Protein AF-A0A7G2CQU5-F1 (afdb_monomer)

Foldseek 3Di:
DDPVVVVVVVVVVVVVPADWDQDPVRDIGGPVVVVVVVVVVVVVVVVVVVVVVVVVVVVVPDPVVVVVVVVVVVVVVVCVVCVVVVVVVVVVVVVVVCVVPDDPPVVVVVVVVVVVVVVPPDPPDPPVVVVVVVVVVVCVVVPPPDD

Structure (mmCIF, N/CA/C/O backbone):
data_AF-A0A7G2CQU5-F1
#
_entry.id   AF-A0A7G2CQU5-F1
#
loop_
_atom_site.group_PDB
_atom_site.id
_atom_site.type_symbol
_atom_site.label_atom_id
_atom_site.label_alt_id
_atom_site.label_comp_id
_atom_site.label_asym_id
_atom_site.label_entity_id
_atom_site.label_seq_id
_atom_site.pdbx_PDB_ins_code
_atom_site.Cartn_x
_atom_site.Cartn_y
_atom_site.Cartn_z
_atom_site.occupancy
_atom_site.B_iso_or_equiv
_atom_site.auth_seq_id
_atom_site.auth_comp_id
_atom_site.auth_asym_id
_atom_site.auth_atom_id
_atom_site.pdbx_PDB_model_num
ATOM 1 N N . MET A 1 1 ? 33.059 -6.525 -54.350 1.00 59.59 1 MET A N 1
ATOM 2 C CA . MET A 1 1 ? 32.361 -6.090 -53.113 1.00 59.59 1 MET A CA 1
ATOM 3 C C . MET A 1 1 ? 32.018 -4.614 -53.263 1.00 59.59 1 MET A C 1
ATOM 5 O O . MET A 1 1 ? 32.943 -3.839 -53.441 1.00 59.59 1 MET A O 1
ATOM 9 N N . SER A 1 2 ? 30.738 -4.219 -53.288 1.00 87.25 2 SER A N 1
ATOM 10 C CA . SER A 1 2 ? 30.356 -2.814 -53.526 1.0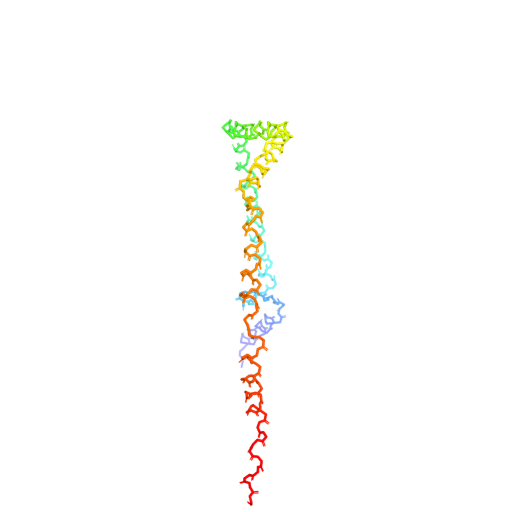0 87.25 2 SER A CA 1
ATOM 11 C C . SER A 1 2 ? 30.591 -1.934 -52.290 1.00 87.25 2 SER A C 1
ATOM 13 O O . SER A 1 2 ? 30.398 -2.387 -51.158 1.00 87.25 2 SER A O 1
ATOM 15 N N . ALA A 1 3 ? 30.984 -0.674 -52.503 1.00 87.19 3 ALA A N 1
ATOM 16 C CA . ALA A 1 3 ? 31.286 0.291 -51.440 1.00 87.19 3 ALA A CA 1
ATOM 17 C C . ALA A 1 3 ? 30.107 0.496 -50.469 1.00 87.19 3 ALA A C 1
ATOM 19 O O . ALA A 1 3 ? 30.296 0.500 -49.255 1.00 87.19 3 ALA A O 1
ATOM 20 N N . LEU A 1 4 ? 28.877 0.529 -50.992 1.00 88.56 4 LEU A N 1
ATOM 21 C CA . LEU A 1 4 ? 27.639 0.586 -50.203 1.00 88.56 4 LEU A CA 1
ATOM 22 C C . LEU A 1 4 ? 27.506 -0.579 -49.215 1.00 88.56 4 LEU A C 1
ATOM 24 O O . LEU A 1 4 ? 27.107 -0.392 -48.068 1.00 88.56 4 LEU A O 1
ATOM 28 N N . ARG A 1 5 ? 27.874 -1.793 -49.634 1.00 91.06 5 ARG A N 1
ATOM 29 C CA . ARG A 1 5 ? 27.770 -2.994 -48.795 1.00 91.06 5 ARG A CA 1
ATOM 30 C C . ARG A 1 5 ? 28.832 -3.007 -47.695 1.00 91.06 5 ARG A C 1
ATOM 32 O O . ARG A 1 5 ? 28.600 -3.554 -46.621 1.00 91.06 5 ARG A O 1
ATOM 39 N N . LEU A 1 6 ? 29.988 -2.402 -47.962 1.00 91.75 6 LEU A N 1
ATOM 40 C CA . LEU A 1 6 ? 31.063 -2.194 -46.991 1.00 91.75 6 LEU A CA 1
ATOM 41 C C . LEU A 1 6 ? 30.676 -1.135 -45.952 1.00 91.75 6 LEU A C 1
ATOM 43 O O . LEU A 1 6 ? 30.786 -1.405 -44.757 1.00 91.75 6 LEU A O 1
ATOM 47 N N . ALA A 1 7 ? 30.132 -0.000 -46.397 1.00 90.12 7 ALA A N 1
ATOM 48 C CA . ALA A 1 7 ? 29.611 1.047 -45.522 1.00 90.12 7 ALA A CA 1
ATOM 49 C C . ALA A 1 7 ? 28.489 0.515 -44.617 1.00 90.12 7 ALA A C 1
ATOM 51 O O . ALA A 1 7 ? 28.544 0.685 -43.403 1.00 90.12 7 ALA A O 1
ATOM 52 N N . ALA A 1 8 ? 27.534 -0.237 -45.173 1.00 89.38 8 ALA A N 1
ATOM 53 C CA . ALA A 1 8 ? 26.462 -0.857 -44.394 1.00 89.38 8 ALA A CA 1
ATOM 54 C C . ALA A 1 8 ? 26.998 -1.814 -43.311 1.00 89.38 8 ALA A C 1
ATOM 56 O O . ALA A 1 8 ? 26.557 -1.761 -42.164 1.00 89.38 8 ALA A O 1
ATOM 57 N N . LYS A 1 9 ? 27.999 -2.648 -43.637 1.00 89.56 9 LYS A N 1
ATOM 58 C CA . LYS A 1 9 ? 28.647 -3.534 -42.653 1.00 89.56 9 LYS A CA 1
ATOM 59 C C . LYS A 1 9 ? 29.382 -2.757 -41.561 1.00 89.56 9 LYS A C 1
ATOM 61 O O . LYS A 1 9 ? 29.352 -3.171 -40.405 1.00 89.56 9 LYS A O 1
ATOM 66 N N . GLN A 1 10 ? 30.043 -1.655 -41.909 1.00 88.81 10 GLN A N 1
ATOM 67 C CA . GLN A 1 10 ? 30.731 -0.807 -40.936 1.00 88.81 10 GLN A CA 1
ATOM 68 C C . GLN A 1 10 ? 29.741 -0.111 -39.997 1.00 88.81 10 GLN A C 1
ATOM 70 O O . GLN A 1 10 ? 29.938 -0.164 -38.785 1.00 88.81 10 GLN A O 1
ATOM 75 N N . ILE A 1 11 ? 28.641 0.431 -40.528 1.00 84.62 11 ILE A N 1
ATOM 76 C CA . ILE A 1 11 ? 27.556 1.030 -39.737 1.00 84.62 11 ILE A CA 1
ATOM 77 C C . ILE A 1 11 ? 26.948 -0.010 -38.791 1.00 84.62 11 ILE A C 1
ATOM 79 O O . ILE A 1 11 ? 26.795 0.249 -37.600 1.00 84.62 11 ILE A O 1
ATOM 83 N N . GLN A 1 12 ? 26.666 -1.221 -39.280 1.00 84.88 12 GLN A N 1
ATOM 84 C CA . GLN A 1 12 ? 26.114 -2.294 -38.452 1.00 84.88 12 GLN A CA 1
ATOM 85 C C . GLN A 1 12 ? 27.083 -2.716 -37.338 1.00 84.88 12 GLN A C 1
ATOM 87 O O . GLN A 1 12 ? 26.666 -2.889 -36.194 1.00 84.88 12 GLN A O 1
ATOM 92 N N . ARG A 1 13 ? 28.383 -2.824 -37.644 1.00 82.50 13 ARG A N 1
ATOM 93 C CA . ARG A 1 13 ? 29.423 -3.136 -36.653 1.00 82.50 13 ARG A CA 1
ATOM 94 C C . ARG A 1 13 ? 29.529 -2.043 -35.588 1.00 82.50 13 ARG A C 1
ATOM 96 O O . ARG A 1 13 ? 29.626 -2.354 -34.405 1.00 82.50 13 ARG A O 1
ATOM 103 N N . GLN A 1 14 ? 29.457 -0.774 -35.982 1.00 80.38 14 GLN A N 1
ATOM 104 C CA . GLN A 1 14 ? 29.438 0.350 -35.045 1.00 80.38 14 GLN A CA 1
ATOM 105 C C . GLN A 1 14 ? 28.174 0.335 -34.173 1.00 80.38 14 GLN A C 1
ATOM 107 O O . GLN A 1 14 ? 28.278 0.467 -32.958 1.00 80.38 14 GLN A O 1
ATOM 112 N N . ALA A 1 15 ? 27.002 0.056 -34.750 1.00 74.81 15 ALA A N 1
ATOM 113 C CA . ALA A 1 15 ? 25.742 -0.058 -34.013 1.00 74.81 15 ALA A CA 1
ATOM 114 C C . ALA A 1 15 ? 25.720 -1.231 -33.010 1.00 74.81 15 ALA A C 1
ATOM 116 O O . ALA A 1 15 ? 25.032 -1.171 -31.988 1.00 74.81 15 ALA A O 1
ATOM 117 N N . THR A 1 16 ? 26.463 -2.313 -33.268 1.00 76.44 16 THR A N 1
ATOM 118 C CA . THR A 1 16 ? 26.631 -3.418 -32.302 1.00 76.44 16 THR A CA 1
ATOM 119 C C . THR A 1 16 ? 27.598 -3.101 -31.167 1.00 76.44 16 THR A C 1
ATOM 121 O O . THR A 1 16 ? 27.466 -3.68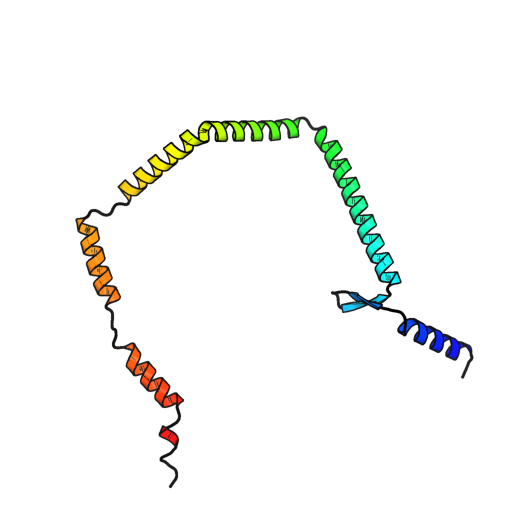3 -30.097 1.00 76.44 16 THR A O 1
ATOM 124 N N . LEU A 1 17 ? 28.544 -2.183 -31.384 1.00 81.31 17 LEU A N 1
ATOM 125 C CA . LEU A 1 17 ? 29.516 -1.756 -30.372 1.00 81.31 17 LEU A CA 1
ATOM 126 C C . LEU A 1 17 ? 28.972 -0.663 -29.446 1.00 81.31 17 LEU A C 1
ATOM 128 O O . LEU A 1 17 ? 29.605 -0.342 -28.443 1.00 81.31 17 LEU A O 1
ATOM 132 N N . GLN A 1 18 ? 27.815 -0.083 -29.771 1.00 80.75 18 GLN A N 1
ATOM 133 C CA . GLN A 1 18 ? 27.175 0.887 -28.896 1.00 80.75 18 GLN A CA 1
ATOM 134 C C . GLN A 1 18 ? 26.764 0.234 -27.569 1.00 80.75 18 GLN A C 1
ATOM 136 O O . GLN A 1 18 ? 26.271 -0.897 -27.569 1.00 80.75 18 GLN A O 1
ATOM 141 N N . PRO A 1 19 ? 26.921 0.941 -26.440 1.00 82.31 19 PRO A N 1
ATOM 142 C CA . PRO A 1 19 ? 26.491 0.451 -25.138 1.00 82.31 19 PRO A CA 1
ATOM 143 C C . PRO A 1 19 ? 24.969 0.243 -25.107 1.00 82.31 19 PRO A C 1
ATOM 145 O O . PRO A 1 19 ? 24.186 1.106 -25.522 1.00 82.31 19 PRO A O 1
ATOM 148 N N . ARG A 1 20 ? 24.557 -0.926 -24.610 1.00 85.56 20 ARG A N 1
ATOM 149 C CA . ARG A 1 20 ? 23.160 -1.374 -24.552 1.00 85.56 20 ARG A CA 1
ATOM 150 C C . ARG A 1 20 ? 22.755 -1.696 -23.120 1.00 85.56 20 ARG A C 1
ATOM 152 O O . ARG A 1 20 ? 23.574 -2.159 -22.332 1.00 85.56 20 ARG A O 1
ATOM 159 N N . LEU A 1 21 ? 21.482 -1.485 -22.813 1.00 83.69 21 LEU A N 1
ATOM 160 C CA . LEU A 1 21 ? 20.847 -1.884 -21.560 1.00 83.69 21 LEU A CA 1
ATOM 161 C C . LEU A 1 21 ? 19.959 -3.098 -21.808 1.00 83.69 21 LEU A C 1
ATOM 163 O O . LEU A 1 21 ? 19.245 -3.156 -22.811 1.00 83.69 21 LEU A O 1
ATOM 167 N N . SER A 1 22 ? 19.989 -4.057 -20.887 1.00 87.69 22 SER A N 1
ATOM 168 C CA . SER A 1 22 ? 19.004 -5.134 -20.846 1.00 87.69 22 SER A CA 1
ATOM 169 C C . SER A 1 22 ? 17.837 -4.702 -19.964 1.00 87.69 22 SER A C 1
ATOM 171 O O . SER A 1 22 ? 18.017 -4.309 -18.813 1.00 87.69 22 SER A O 1
ATOM 173 N N . LEU A 1 23 ? 16.633 -4.729 -20.524 1.00 83.06 23 LEU A N 1
ATOM 174 C CA . LEU A 1 23 ? 15.410 -4.527 -19.766 1.00 83.06 23 LEU A CA 1
ATOM 175 C C . LEU A 1 23 ? 14.977 -5.854 -19.118 1.00 83.06 23 LEU A C 1
ATOM 177 O O . LEU A 1 23 ? 15.198 -6.914 -19.710 1.00 83.06 23 LEU A O 1
ATOM 181 N N . PRO A 1 24 ? 14.279 -5.819 -17.968 1.00 82.75 24 PRO A N 1
ATOM 182 C CA . PRO A 1 24 ? 13.780 -7.019 -17.286 1.00 82.75 24 PRO A CA 1
ATOM 183 C C . PRO A 1 24 ? 12.889 -7.919 -18.158 1.00 82.75 24 PRO A C 1
ATOM 185 O O . PRO A 1 24 ? 12.848 -9.127 -17.959 1.00 82.75 24 PRO A O 1
ATOM 188 N N . ALA A 1 25 ? 12.223 -7.350 -19.169 1.00 85.94 25 ALA A N 1
ATOM 189 C CA . ALA A 1 25 ? 11.406 -8.077 -20.143 1.00 85.94 25 ALA A CA 1
ATOM 190 C C . ALA A 1 25 ? 12.223 -8.835 -21.218 1.00 85.94 25 ALA A C 1
ATOM 192 O O . ALA A 1 25 ? 11.670 -9.269 -22.225 1.00 85.94 25 ALA A O 1
ATOM 193 N N . GLY A 1 26 ? 13.547 -8.947 -21.060 1.00 83.38 26 GLY A N 1
ATOM 194 C CA . GLY A 1 26 ? 14.435 -9.658 -21.988 1.00 83.38 26 GLY A CA 1
ATOM 195 C C . GLY A 1 26 ? 14.796 -8.882 -23.261 1.00 83.38 26 GLY A C 1
ATOM 196 O O . GLY A 1 26 ? 15.534 -9.388 -24.106 1.00 83.38 26 GLY A O 1
ATOM 197 N N . ARG A 1 27 ? 14.318 -7.641 -23.413 1.00 86.69 27 ARG A N 1
ATOM 198 C CA . ARG A 1 27 ? 14.664 -6.763 -24.541 1.00 86.69 27 ARG A CA 1
ATOM 199 C C . ARG A 1 27 ? 15.990 -6.053 -24.275 1.00 86.69 27 ARG A C 1
ATOM 201 O O . ARG A 1 27 ? 16.190 -5.505 -23.195 1.00 86.69 27 ARG A O 1
ATOM 208 N N . THR A 1 28 ? 16.872 -6.002 -25.272 1.00 86.38 28 THR A N 1
ATOM 209 C CA . THR A 1 28 ? 18.069 -5.147 -25.233 1.00 86.38 28 THR A CA 1
ATOM 210 C C . THR A 1 28 ? 17.821 -3.879 -26.040 1.00 86.38 28 THR A C 1
ATOM 212 O O . THR A 1 28 ? 17.357 -3.946 -27.176 1.00 86.38 28 THR A O 1
ATOM 215 N N . ILE A 1 29 ? 18.095 -2.725 -25.439 1.00 88.12 29 ILE A N 1
AT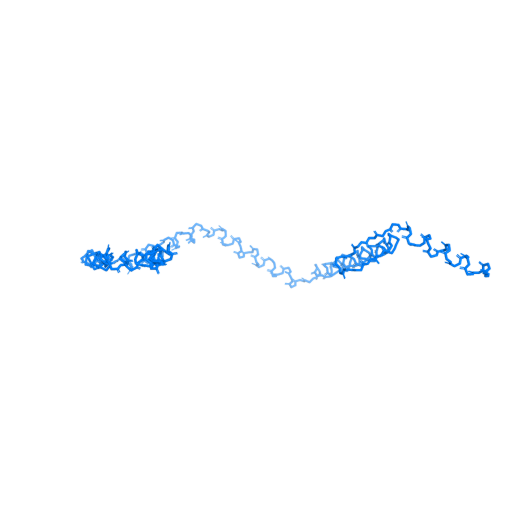OM 216 C CA . ILE A 1 29 ? 17.896 -1.401 -26.043 1.00 88.12 29 ILE A CA 1
ATOM 217 C C . ILE A 1 29 ? 19.194 -0.599 -25.993 1.00 88.12 29 ILE A C 1
ATOM 219 O O . ILE A 1 29 ? 20.080 -0.895 -25.188 1.00 88.12 29 ILE A O 1
ATOM 223 N N . SER A 1 30 ? 19.337 0.418 -26.842 1.00 88.31 30 SER A N 1
ATOM 224 C CA . SER A 1 30 ? 20.479 1.336 -26.739 1.00 88.31 30 SER A CA 1
ATOM 225 C C . SER A 1 30 ? 20.345 2.247 -25.511 1.00 88.31 30 SER A C 1
ATOM 227 O O . SER A 1 30 ? 19.241 2.469 -25.007 1.00 88.31 30 SER A O 1
ATOM 229 N N . LEU A 1 31 ? 21.458 2.810 -25.022 1.00 86.44 31 LEU A N 1
ATOM 230 C CA . LEU A 1 31 ? 21.403 3.802 -23.935 1.00 86.44 31 LEU A CA 1
ATOM 231 C C . LEU A 1 31 ? 20.547 5.026 -24.289 1.00 86.44 31 LEU A C 1
ATOM 233 O O . LEU A 1 31 ? 19.860 5.565 -23.426 1.00 86.44 31 LEU A O 1
ATOM 237 N N . GLU A 1 32 ? 20.578 5.472 -25.544 1.00 86.69 32 GLU A N 1
ATOM 238 C CA . GLU A 1 32 ? 19.788 6.620 -25.998 1.00 86.69 32 GLU A CA 1
ATOM 239 C C . GLU A 1 32 ? 18.291 6.316 -26.003 1.00 86.69 32 GLU A C 1
ATOM 241 O O . GLU A 1 32 ? 17.494 7.134 -25.546 1.00 86.69 32 GLU A O 1
ATOM 246 N N . GLU A 1 33 ? 17.908 5.125 -26.469 1.00 86.00 33 GLU A N 1
ATOM 247 C CA . GLU A 1 33 ? 16.530 4.641 -26.391 1.00 86.00 33 GLU A CA 1
ATOM 248 C C . GLU A 1 33 ? 16.088 4.529 -24.927 1.00 86.00 33 GLU A C 1
ATOM 250 O O . GLU A 1 33 ? 15.012 5.008 -24.577 1.00 86.00 33 GLU A O 1
ATOM 255 N N . GLY A 1 34 ? 16.956 4.014 -24.051 1.00 87.69 34 GLY A N 1
ATOM 256 C CA . GLY A 1 34 ? 16.706 3.955 -22.610 1.00 87.69 34 GLY A CA 1
ATOM 257 C C . GLY A 1 34 ? 16.461 5.331 -21.992 1.00 87.69 34 GLY A C 1
ATOM 258 O O . GLY A 1 34 ? 15.503 5.503 -21.245 1.00 87.69 34 GLY A O 1
ATOM 259 N N . ARG A 1 35 ? 17.262 6.340 -22.355 1.00 88.06 35 ARG A N 1
ATOM 260 C CA . ARG A 1 35 ? 17.059 7.728 -21.903 1.00 88.06 35 ARG A CA 1
ATOM 261 C C . ARG A 1 35 ? 15.735 8.311 -22.391 1.00 88.06 35 ARG A C 1
ATOM 263 O O . ARG A 1 35 ? 15.079 9.018 -21.636 1.00 88.06 35 ARG A O 1
ATOM 270 N N . ARG A 1 36 ? 15.333 8.021 -23.632 1.00 89.50 36 ARG A N 1
ATOM 271 C CA . ARG A 1 36 ? 14.040 8.473 -24.173 1.00 89.50 36 ARG A CA 1
ATOM 272 C C . ARG A 1 36 ? 12.867 7.826 -23.442 1.00 89.50 36 ARG A C 1
ATOM 274 O O . ARG A 1 36 ? 11.926 8.529 -23.102 1.00 89.50 36 ARG A O 1
ATOM 281 N N . LEU A 1 37 ? 12.942 6.524 -23.171 1.00 87.44 37 LEU A N 1
ATOM 282 C CA . LEU A 1 37 ? 11.911 5.811 -22.414 1.00 87.44 37 LEU A CA 1
ATOM 283 C C . LEU A 1 37 ? 11.815 6.323 -20.974 1.00 87.44 37 LEU A C 1
ATOM 285 O O . LEU A 1 37 ? 10.717 6.596 -20.509 1.00 87.44 37 LEU A O 1
ATOM 289 N N . ALA A 1 38 ? 12.950 6.525 -20.302 1.00 87.12 38 ALA A N 1
ATOM 290 C CA . ALA A 1 38 ? 12.975 7.105 -18.961 1.00 87.12 38 ALA A CA 1
ATOM 291 C C . ALA A 1 38 ? 12.368 8.515 -18.941 1.00 87.12 38 ALA A C 1
ATOM 293 O O . ALA A 1 38 ? 11.589 8.837 -18.053 1.00 87.12 38 ALA A O 1
ATOM 294 N N . LYS A 1 39 ? 12.670 9.338 -19.953 1.00 90.88 39 LYS A N 1
ATOM 295 C CA . LYS A 1 39 ? 12.069 10.667 -20.082 1.00 90.88 39 LYS A CA 1
ATOM 296 C C . LYS A 1 39 ? 10.549 10.598 -20.250 1.00 90.88 39 LYS A C 1
ATOM 298 O O . LYS A 1 39 ? 9.852 11.348 -19.589 1.00 90.88 39 LYS A O 1
ATOM 303 N N . LEU A 1 40 ? 10.040 9.689 -21.084 1.00 88.56 40 LEU A N 1
ATOM 304 C CA . LEU A 1 40 ? 8.595 9.516 -21.264 1.00 88.56 40 LEU A CA 1
ATOM 305 C C . LEU A 1 40 ? 7.888 9.123 -19.963 1.00 88.56 40 LEU A C 1
ATOM 307 O O . LEU A 1 40 ? 6.827 9.665 -19.678 1.00 88.56 40 LEU A O 1
ATOM 311 N N . VAL A 1 41 ? 8.486 8.224 -19.175 1.00 87.31 41 VAL A N 1
ATOM 312 C CA . VAL A 1 41 ? 7.943 7.830 -17.865 1.00 87.31 41 VAL A CA 1
ATOM 313 C C . VAL A 1 41 ? 7.934 9.017 -16.906 1.00 87.31 41 VAL A C 1
ATOM 315 O O . VAL A 1 41 ? 6.907 9.288 -16.298 1.00 87.31 41 VAL A O 1
ATOM 318 N N . ASN A 1 42 ? 9.033 9.769 -16.820 1.00 85.31 42 ASN A N 1
ATOM 319 C CA . ASN A 1 42 ? 9.103 10.944 -15.950 1.00 85.31 42 ASN A CA 1
ATOM 320 C C . ASN A 1 42 ? 8.091 12.026 -16.363 1.00 85.31 42 ASN A C 1
ATOM 322 O O . ASN A 1 42 ? 7.394 12.563 -15.510 1.00 85.31 42 ASN A O 1
ATOM 326 N N . ASP A 1 43 ? 7.964 12.311 -17.662 1.00 83.19 43 ASP A N 1
ATOM 327 C CA . ASP A 1 43 ? 6.997 13.286 -18.183 1.00 83.19 43 ASP A CA 1
ATOM 328 C C . ASP A 1 43 ? 5.542 12.842 -17.887 1.00 83.19 43 ASP A C 1
ATOM 330 O O . ASP A 1 43 ? 4.658 13.672 -17.671 1.00 83.19 43 ASP A O 1
ATOM 334 N N . GLU A 1 44 ? 5.267 11.533 -17.874 1.00 78.31 44 GLU A N 1
ATOM 335 C CA . GLU A 1 44 ? 3.963 10.969 -17.503 1.00 78.31 44 GLU A CA 1
ATOM 336 C C . GLU A 1 44 ? 3.719 11.030 -15.988 1.00 78.31 44 GLU A C 1
ATOM 338 O O . GLU A 1 44 ? 2.632 11.421 -15.561 1.00 78.31 44 GLU A O 1
ATOM 343 N N . GLU A 1 45 ? 4.729 10.746 -15.166 1.00 78.00 45 GLU A N 1
ATOM 344 C CA . GLU A 1 45 ? 4.667 10.917 -13.711 1.00 78.00 45 GLU A CA 1
ATOM 345 C C . GLU A 1 45 ? 4.433 12.383 -13.319 1.00 78.00 45 GLU A C 1
ATOM 347 O O . GLU A 1 45 ? 3.586 12.659 -12.469 1.00 78.00 45 GLU A O 1
ATOM 352 N N . GLU A 1 46 ? 5.101 13.334 -13.975 1.00 78.00 46 GLU A N 1
ATOM 353 C CA . GLU A 1 46 ? 4.880 14.771 -13.770 1.00 78.00 46 GLU A CA 1
ATOM 354 C C . GLU A 1 46 ? 3.453 15.190 -14.166 1.00 78.00 46 GLU A C 1
ATOM 356 O O . GLU A 1 46 ? 2.804 15.969 -13.460 1.00 78.00 46 GLU A O 1
ATOM 361 N N . ARG A 1 47 ? 2.904 14.635 -15.255 1.00 75.31 47 ARG A N 1
ATOM 362 C CA . ARG A 1 47 ? 1.498 14.857 -15.651 1.00 75.31 47 ARG A CA 1
ATOM 363 C C . ARG A 1 47 ? 0.507 14.269 -14.652 1.00 75.31 47 ARG A C 1
ATOM 365 O O . ARG A 1 47 ? -0.507 14.895 -14.358 1.00 75.31 47 ARG A O 1
ATOM 372 N N . ILE A 1 48 ? 0.790 13.087 -14.112 1.00 73.69 48 ILE A N 1
ATOM 373 C CA . ILE A 1 48 ? -0.050 12.457 -13.089 1.00 73.69 48 ILE A CA 1
ATOM 374 C C . ILE A 1 48 ? 0.005 13.261 -11.788 1.00 73.69 48 ILE A C 1
ATOM 376 O O . ILE A 1 48 ? -1.036 13.489 -11.178 1.00 73.69 48 ILE A O 1
ATOM 380 N N . GLN A 1 49 ? 1.180 13.737 -11.375 1.00 69.81 49 GLN A N 1
ATOM 381 C CA . GLN A 1 49 ? 1.322 14.568 -10.178 1.00 69.81 49 GLN A CA 1
ATOM 382 C C . GLN A 1 49 ? 0.590 15.905 -10.328 1.00 69.81 49 GLN A C 1
ATOM 384 O O . GLN A 1 49 ? -0.157 16.285 -9.432 1.00 69.81 49 GLN A O 1
ATOM 389 N N . THR A 1 50 ? 0.728 16.578 -11.472 1.00 65.94 50 THR A N 1
ATOM 390 C CA . THR A 1 50 ? 0.038 17.853 -11.740 1.00 65.94 50 THR A CA 1
ATOM 391 C C . THR A 1 50 ? -1.480 17.690 -11.884 1.00 65.94 50 THR A C 1
ATOM 393 O O . THR A 1 50 ? -2.240 18.507 -11.361 1.00 65.94 50 THR A O 1
ATOM 396 N N . GLY A 1 51 ? -1.947 16.604 -12.508 1.00 60.97 51 GLY A N 1
ATOM 397 C CA . GLY A 1 51 ? -3.369 16.252 -12.556 1.00 60.97 51 GLY A CA 1
ATOM 398 C C . GLY A 1 51 ? -3.938 15.877 -11.183 1.00 60.97 51 GLY A C 1
ATOM 399 O O . GLY A 1 51 ? -5.042 16.290 -10.833 1.00 60.97 51 GLY A O 1
ATOM 400 N N . ALA A 1 52 ? -3.173 15.159 -10.357 1.00 59.34 52 ALA A N 1
ATOM 401 C CA . ALA A 1 52 ? -3.571 14.823 -8.993 1.00 59.34 52 ALA A CA 1
ATOM 402 C C . ALA A 1 52 ? -3.643 16.064 -8.091 1.00 59.34 52 ALA A C 1
ATOM 404 O O . ALA A 1 52 ? -4.561 16.167 -7.281 1.00 59.34 52 ALA A O 1
ATOM 405 N N . THR A 1 53 ? -2.733 17.031 -8.248 1.00 60.38 53 THR A N 1
ATOM 406 C CA . THR A 1 53 ? -2.801 18.303 -7.510 1.00 60.38 53 THR A CA 1
ATOM 407 C C . THR A 1 53 ? -4.004 19.149 -7.925 1.00 60.38 53 THR A C 1
ATOM 409 O O . THR A 1 53 ? -4.646 19.730 -7.060 1.00 60.38 53 THR A O 1
ATOM 412 N N . GLN A 1 54 ? -4.381 19.149 -9.210 1.00 60.06 54 GLN A N 1
ATOM 413 C CA . GLN A 1 54 ? -5.582 19.854 -9.684 1.00 60.06 54 GLN A CA 1
ATOM 414 C C . GLN A 1 54 ? -6.876 19.229 -9.142 1.00 60.06 54 GLN A C 1
ATOM 416 O O . GLN A 1 54 ? -7.766 19.948 -8.697 1.00 60.06 54 GLN A O 1
ATOM 421 N N . LEU A 1 55 ? -6.960 17.894 -9.095 1.00 59.16 55 LEU A N 1
ATOM 422 C CA . LEU A 1 55 ? -8.101 17.188 -8.498 1.00 59.16 55 LEU A CA 1
ATOM 423 C C . LEU A 1 55 ? -8.190 17.386 -6.976 1.00 59.16 55 LEU A C 1
ATOM 425 O O . LEU A 1 55 ? -9.288 17.392 -6.421 1.00 59.16 55 LEU A O 1
ATOM 429 N N . LEU A 1 56 ? -7.054 17.550 -6.291 1.00 59.19 56 LEU A N 1
ATOM 430 C CA . LEU A 1 56 ? -7.023 17.890 -4.866 1.00 59.19 56 LEU A CA 1
ATOM 431 C C . LEU A 1 56 ? -7.481 19.334 -4.615 1.00 59.19 56 LEU A C 1
ATOM 433 O O . LEU A 1 56 ? -8.236 19.559 -3.672 1.00 59.19 56 LEU A O 1
ATOM 437 N N . ASP A 1 57 ? -7.096 20.285 -5.468 1.00 58.94 57 ASP A N 1
ATOM 438 C CA . ASP A 1 57 ? -7.565 21.674 -5.379 1.00 58.94 57 ASP A CA 1
ATOM 439 C C . ASP A 1 57 ? -9.074 21.800 -5.661 1.00 58.94 57 ASP A C 1
ATOM 441 O O . ASP A 1 57 ? -9.766 22.543 -4.964 1.00 58.94 57 ASP A O 1
ATOM 445 N N . GLU A 1 58 ? -9.631 21.018 -6.595 1.00 57.88 58 GLU A N 1
ATOM 446 C CA . GLU A 1 58 ? -11.089 20.933 -6.796 1.00 57.88 58 GLU A CA 1
ATOM 447 C C . GLU A 1 58 ? -11.810 20.248 -5.619 1.00 57.88 58 GLU A C 1
ATOM 449 O O . GLU A 1 58 ? -12.915 20.647 -5.239 1.00 57.88 58 GLU A O 1
ATOM 454 N N . ALA A 1 59 ? -11.187 19.246 -4.989 1.00 53.69 59 ALA A N 1
ATOM 455 C CA . ALA A 1 59 ? -11.746 18.544 -3.832 1.00 53.69 59 ALA A CA 1
ATOM 456 C C . ALA A 1 59 ? -11.777 19.408 -2.555 1.00 53.69 59 ALA A C 1
ATOM 458 O O . ALA A 1 59 ? -12.705 19.283 -1.750 1.00 53.69 59 ALA A O 1
ATOM 459 N N . LEU A 1 60 ? -10.831 20.340 -2.396 1.00 54.38 60 LEU A N 1
ATOM 460 C CA . LEU A 1 60 ? -10.802 21.309 -1.291 1.00 54.38 60 LEU A CA 1
ATOM 461 C C . LEU A 1 60 ? -11.957 22.332 -1.340 1.00 54.38 60 LEU A C 1
ATOM 463 O O . LEU A 1 60 ? -12.231 22.984 -0.331 1.00 54.38 60 LEU A O 1
ATOM 467 N N . GLY A 1 61 ? -12.668 22.448 -2.469 1.00 53.22 61 GLY A N 1
ATOM 468 C CA . GLY A 1 61 ? -13.846 23.310 -2.632 1.00 53.22 61 GLY A CA 1
ATOM 469 C C . GLY A 1 61 ? -15.193 22.668 -2.267 1.00 53.22 61 GLY A C 1
ATOM 470 O O . GLY A 1 61 ? -16.215 23.356 -2.261 1.00 53.22 61 GLY A O 1
ATOM 471 N N . SER A 1 62 ? -15.238 21.366 -1.958 1.00 54.53 62 SER A N 1
ATOM 472 C CA . SER A 1 62 ? -16.488 20.655 -1.654 1.00 54.53 62 SER A CA 1
ATOM 473 C C . SER A 1 62 ? -16.776 20.634 -0.149 1.00 54.53 62 SER A C 1
ATOM 475 O O . SER A 1 62 ? -16.156 19.891 0.616 1.00 54.53 62 SER A O 1
ATOM 477 N N . SER A 1 63 ? -17.769 21.418 0.286 1.00 55.72 63 SER A N 1
ATOM 478 C CA . SER A 1 63 ? -18.242 21.489 1.683 1.00 55.72 63 SER A CA 1
ATOM 479 C C . SER A 1 63 ? -18.570 20.117 2.295 1.00 55.72 63 SER A C 1
ATOM 481 O O . SER A 1 63 ? -18.394 19.908 3.494 1.00 55.72 63 SER A O 1
ATOM 483 N N . VAL A 1 64 ? -18.970 19.155 1.461 1.00 57.91 64 VAL A N 1
ATOM 484 C CA . VAL A 1 64 ? -19.360 17.795 1.858 1.00 57.91 64 VAL A CA 1
ATOM 485 C C . VAL A 1 64 ? -18.167 16.972 2.370 1.00 57.91 64 VAL A C 1
ATOM 487 O O . VAL A 1 64 ? -18.319 16.148 3.276 1.00 57.91 64 VAL A O 1
ATOM 490 N N . GLN A 1 65 ? -16.956 17.192 1.845 1.00 58.59 65 GLN A N 1
ATOM 491 C CA . GLN A 1 65 ? -15.767 16.468 2.314 1.00 58.59 65 GLN A CA 1
ATOM 492 C C . GLN A 1 65 ? -15.286 16.989 3.673 1.00 58.59 65 GLN A C 1
ATOM 494 O O . GLN A 1 65 ? -14.959 16.185 4.554 1.00 58.59 65 GLN A O 1
ATOM 499 N N . LEU A 1 66 ? -15.362 18.308 3.883 1.00 60.03 66 LEU A N 1
ATOM 500 C CA . LEU A 1 66 ? -15.052 18.950 5.163 1.00 60.03 66 LEU A CA 1
ATOM 501 C C . LEU A 1 66 ? -15.969 18.449 6.286 1.00 60.03 66 LEU A C 1
ATOM 503 O O . LEU A 1 66 ? -15.485 18.141 7.374 1.00 60.03 66 LEU A O 1
ATOM 507 N N . GLU A 1 67 ? -17.268 18.275 6.027 1.00 68.19 67 GLU A N 1
ATOM 508 C CA . GLU A 1 67 ? -18.200 17.699 7.007 1.00 68.19 67 GLU A CA 1
ATOM 509 C C . GLU A 1 67 ? -17.816 16.269 7.403 1.00 68.19 67 GLU A C 1
ATOM 511 O O . GLU A 1 67 ? -17.854 15.914 8.587 1.00 68.19 67 GLU A O 1
ATOM 516 N N . SER A 1 68 ? -17.393 15.450 6.434 1.00 73.56 68 SER A N 1
ATOM 517 C CA . SER A 1 68 ? -16.987 14.066 6.690 1.00 73.56 68 SER A CA 1
ATOM 518 C C . SER A 1 68 ? -15.721 13.987 7.551 1.00 73.56 68 SER A C 1
ATOM 520 O O . SER A 1 68 ? -15.646 13.179 8.482 1.00 73.56 68 SER A O 1
ATOM 522 N N . ASP A 1 69 ? -14.747 14.861 7.304 1.00 75.12 69 ASP A N 1
ATOM 523 C CA . ASP A 1 69 ? -13.472 14.857 8.019 1.00 75.12 69 ASP A CA 1
ATOM 524 C C . ASP A 1 69 ? -13.579 15.496 9.403 1.00 75.12 69 ASP A C 1
ATOM 526 O O . ASP A 1 69 ? -13.022 14.969 10.374 1.00 75.12 69 ASP A O 1
ATOM 530 N N . VAL A 1 70 ? -14.377 16.557 9.542 1.00 79.00 70 VAL A N 1
ATOM 531 C CA . VAL A 1 70 ? -14.729 17.129 10.848 1.00 79.00 70 VAL A CA 1
ATOM 532 C C . VAL A 1 70 ? -15.500 16.103 11.683 1.00 79.00 70 VAL A C 1
ATOM 534 O O . VAL A 1 70 ? -15.168 15.896 12.852 1.00 79.00 70 VAL A O 1
ATOM 537 N N . SER A 1 71 ? -16.448 15.373 11.087 1.00 77.06 71 SER A N 1
ATOM 538 C CA . SER A 1 71 ? -17.202 14.314 11.776 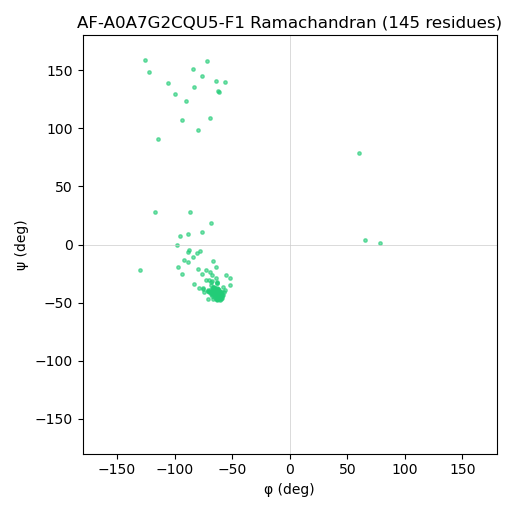1.00 77.06 71 SER A CA 1
ATOM 539 C C . SER A 1 71 ? -16.299 13.181 12.268 1.00 77.06 71 SER A C 1
ATOM 541 O O . SER A 1 71 ? -16.366 12.799 13.441 1.00 77.06 71 SER A O 1
ATOM 543 N N . LYS A 1 72 ? -15.385 12.684 11.419 1.00 85.50 72 LYS A N 1
ATOM 544 C CA . LYS A 1 72 ? -14.378 11.683 11.820 1.00 85.50 72 LYS A CA 1
ATOM 545 C C . LYS A 1 72 ? -13.527 12.198 12.980 1.00 85.50 72 LYS A C 1
ATOM 547 O O . LYS A 1 72 ? -13.298 11.474 13.950 1.00 85.50 72 LYS A O 1
ATOM 552 N N . ARG A 1 73 ? -13.092 13.461 12.925 1.00 82.50 73 ARG A N 1
ATOM 553 C CA . ARG A 1 73 ? -12.258 14.070 13.968 1.00 82.50 73 ARG A CA 1
ATOM 554 C C . ARG A 1 73 ? -12.999 14.221 15.298 1.00 8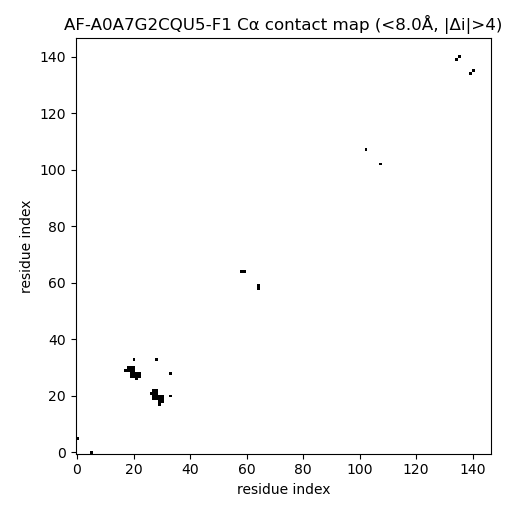2.50 73 ARG A C 1
ATOM 556 O O . ARG A 1 73 ? -12.416 13.935 16.342 1.00 82.50 73 ARG A O 1
ATOM 563 N N . ILE A 1 74 ? -14.283 14.583 15.274 1.00 82.56 74 ILE A N 1
ATOM 564 C CA . ILE A 1 74 ? -15.142 14.647 16.469 1.00 82.56 74 ILE A CA 1
ATOM 565 C C . ILE A 1 74 ? -15.289 13.261 17.105 1.00 82.56 74 ILE A C 1
ATOM 567 O O . ILE A 1 74 ? -15.138 13.124 18.322 1.00 82.56 74 ILE A O 1
ATOM 571 N N . ILE A 1 75 ? -15.546 12.222 16.303 1.00 83.75 75 ILE A N 1
ATOM 572 C CA . ILE A 1 75 ? -15.665 10.844 16.800 1.00 83.75 75 ILE A CA 1
ATOM 573 C C . ILE A 1 75 ? -14.352 10.395 17.450 1.00 83.75 75 ILE A C 1
ATOM 575 O O . ILE A 1 75 ? -14.370 9.883 18.571 1.00 83.75 75 ILE A O 1
ATOM 579 N N . LEU A 1 76 ? -13.210 10.643 16.802 1.00 85.50 76 LEU A N 1
ATOM 580 C CA . LEU A 1 76 ? -11.892 10.303 17.344 1.00 85.50 76 LEU A CA 1
ATOM 581 C C . LEU A 1 76 ? -11.589 11.043 18.653 1.00 85.50 76 LEU A 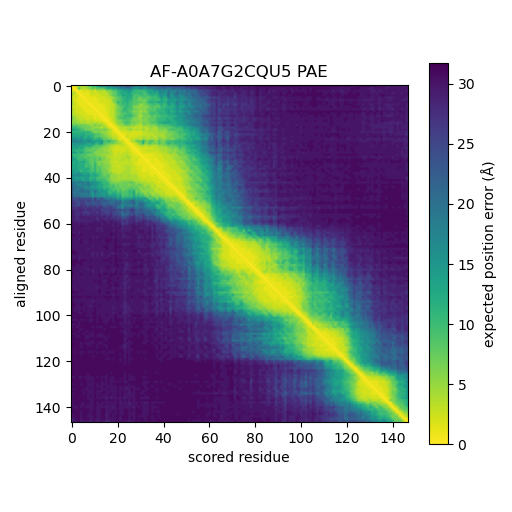C 1
ATOM 583 O O . LEU A 1 76 ? -11.080 10.440 19.597 1.00 85.50 76 LEU A O 1
ATOM 587 N N . LEU A 1 77 ? -11.934 12.330 18.754 1.00 84.94 77 LEU A N 1
ATOM 588 C CA . LEU A 1 77 ? -11.764 13.095 19.992 1.00 84.94 77 LEU A CA 1
ATOM 589 C C . LEU A 1 77 ? -12.631 12.544 21.126 1.00 84.94 77 LEU A C 1
ATOM 591 O O . LEU A 1 77 ? -12.133 12.376 22.239 1.00 84.94 77 LEU A O 1
ATOM 595 N N . ARG A 1 78 ? -13.889 12.183 20.845 1.00 81.31 78 ARG A N 1
ATOM 596 C CA . ARG A 1 78 ? -14.767 11.528 21.828 1.00 81.31 78 ARG A CA 1
ATOM 597 C C . ARG A 1 78 ? -14.212 10.176 22.265 1.00 81.31 78 ARG A C 1
ATOM 599 O O . ARG A 1 78 ? -14.211 9.872 23.453 1.00 81.31 78 ARG A O 1
ATOM 606 N N . GLN A 1 79 ? -13.699 9.374 21.334 1.00 81.00 79 GLN A N 1
ATOM 607 C CA . GLN A 1 79 ? -13.047 8.103 21.659 1.00 81.00 79 GLN A CA 1
ATOM 608 C C . GLN A 1 79 ? -11.798 8.305 22.524 1.00 81.00 79 GLN A C 1
ATOM 610 O O . GLN A 1 79 ? -11.591 7.547 23.470 1.00 81.00 79 GLN A O 1
ATOM 615 N N . LYS A 1 80 ? -10.998 9.341 22.242 1.00 81.50 80 LYS A N 1
ATOM 616 C CA . LYS A 1 80 ? -9.805 9.690 23.021 1.00 81.50 80 LYS A CA 1
ATOM 617 C C . LYS A 1 80 ? -10.163 10.141 24.438 1.00 81.50 80 LYS A C 1
ATOM 619 O O . LYS A 1 80 ? -9.552 9.666 25.390 1.00 81.50 80 LYS A O 1
ATOM 624 N N . GLN A 1 81 ? -11.171 11.000 24.592 1.00 82.06 81 GLN A N 1
ATOM 625 C CA . GLN A 1 81 ? -11.672 11.426 25.905 1.00 82.06 81 GLN A CA 1
ATOM 626 C C . GLN A 1 81 ? -12.244 10.245 26.704 1.00 82.06 81 GLN A C 1
ATOM 628 O O . GLN A 1 81 ? -11.988 10.117 27.898 1.00 82.06 81 GLN A O 1
ATOM 633 N N . ASN A 1 82 ? -12.937 9.325 26.029 1.00 82.50 82 ASN A N 1
ATOM 634 C CA . ASN A 1 82 ? -13.550 8.150 26.649 1.00 82.50 82 ASN A CA 1
ATOM 635 C C . ASN A 1 82 ? -12.618 6.929 26.725 1.00 82.50 82 ASN A C 1
ATOM 637 O O . ASN A 1 82 ? -13.066 5.841 27.086 1.00 82.50 82 ASN A O 1
ATOM 641 N N . HIS A 1 83 ? -11.325 7.066 26.412 1.00 84.12 83 HIS A N 1
ATOM 642 C CA . HIS A 1 83 ? -10.402 5.930 26.330 1.00 84.12 83 HIS A CA 1
ATOM 643 C C . HIS A 1 83 ? -10.291 5.169 27.661 1.00 84.12 83 HIS A C 1
ATOM 645 O O . HIS A 1 83 ? -10.400 3.943 27.686 1.00 84.12 83 HIS A O 1
ATOM 651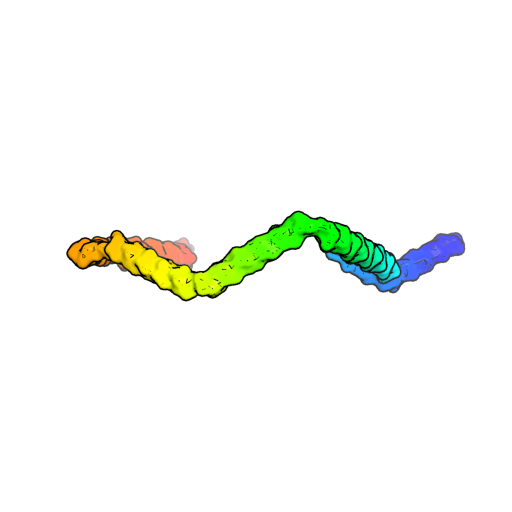 N N . ALA A 1 84 ? -10.180 5.887 28.783 1.00 79.75 84 ALA A N 1
ATOM 652 C CA . ALA A 1 84 ? -10.143 5.281 30.115 1.00 79.75 84 ALA A CA 1
ATOM 653 C C . ALA A 1 84 ? -11.459 4.553 30.463 1.00 79.75 84 ALA A C 1
ATOM 655 O O . ALA A 1 84 ? -11.443 3.435 30.989 1.00 79.75 84 ALA A O 1
ATOM 656 N N . ALA A 1 85 ? -12.609 5.136 30.112 1.00 82.06 85 ALA A N 1
ATOM 657 C CA . ALA A 1 85 ? -13.915 4.503 30.300 1.00 82.06 85 ALA A CA 1
ATOM 658 C C . ALA A 1 85 ? -14.054 3.226 29.446 1.00 82.06 85 ALA A C 1
ATOM 660 O O . ALA A 1 85 ? -14.499 2.192 29.942 1.00 82.06 85 ALA A O 1
ATOM 661 N N . ASN A 1 86 ? -13.575 3.252 28.202 1.00 82.62 86 ASN A N 1
ATOM 662 C CA . ASN A 1 86 ? -13.586 2.096 27.306 1.00 82.62 86 ASN A CA 1
ATOM 663 C C . ASN A 1 86 ? -12.677 0.966 27.808 1.00 82.62 86 ASN A C 1
ATOM 665 O O . ASN A 1 86 ? -13.087 -0.194 27.801 1.00 82.62 86 ASN A O 1
ATOM 669 N N . ILE A 1 87 ? -11.479 1.286 28.316 1.00 84.31 87 ILE A N 1
ATOM 670 C CA . ILE A 1 87 ? -10.583 0.294 28.930 1.00 84.31 87 ILE A CA 1
ATOM 671 C C . ILE A 1 87 ? -11.255 -0.354 30.141 1.00 84.31 87 ILE A C 1
ATOM 673 O O . ILE A 1 87 ? -11.269 -1.579 30.265 1.00 84.31 87 ILE A O 1
ATOM 677 N N . THR A 1 88 ? -11.843 0.440 31.039 1.00 86.19 88 THR A N 1
ATOM 678 C CA . THR A 1 88 ? -12.497 -0.115 32.236 1.00 86.19 88 THR A CA 1
ATOM 679 C C . THR A 1 88 ? -13.709 -0.979 31.884 1.00 86.19 88 THR A C 1
ATOM 681 O O . THR A 1 88 ? -13.896 -2.036 32.493 1.00 86.19 88 THR A O 1
ATOM 684 N N . ALA A 1 89 ? -14.492 -0.598 30.872 1.00 87.19 89 ALA A N 1
ATOM 685 C CA . ALA A 1 89 ? -15.586 -1.410 30.346 1.00 87.19 89 ALA A CA 1
ATOM 686 C C . ALA A 1 89 ? -15.078 -2.730 29.739 1.00 87.19 89 ALA A C 1
ATOM 688 O O . ALA A 1 89 ? -15.588 -3.799 30.087 1.00 87.19 89 ALA A O 1
ATOM 689 N N . ALA A 1 90 ? -14.026 -2.680 28.918 1.00 87.38 90 ALA A N 1
ATOM 690 C CA . ALA A 1 90 ? -13.402 -3.860 28.323 1.00 87.38 90 ALA A CA 1
ATOM 691 C C . ALA A 1 90 ? -12.848 -4.817 29.393 1.00 87.38 90 ALA A C 1
ATOM 693 O O . ALA A 1 90 ? -13.088 -6.024 29.339 1.00 87.38 90 ALA A O 1
ATOM 694 N N . LEU A 1 91 ? -12.184 -4.290 30.427 1.00 86.94 91 LEU A N 1
ATOM 695 C CA . LEU A 1 91 ? -11.686 -5.084 31.552 1.00 86.94 91 LEU A CA 1
ATOM 696 C C . LEU A 1 91 ? -12.822 -5.727 32.357 1.00 86.94 91 LEU A C 1
ATOM 698 O O . LEU A 1 91 ? -12.714 -6.893 32.743 1.00 86.94 91 LEU A O 1
ATOM 702 N N . LYS A 1 92 ? -13.921 -5.004 32.610 1.00 89.56 92 LYS A N 1
ATOM 703 C CA . LYS A 1 92 ? -15.108 -5.565 33.281 1.00 89.56 92 LYS A CA 1
ATOM 704 C C . LYS A 1 92 ? -15.728 -6.693 32.458 1.00 89.56 92 LYS A C 1
ATOM 706 O O . LYS A 1 92 ? -16.051 -7.742 33.017 1.00 89.56 92 LYS A O 1
ATOM 711 N N . PHE A 1 93 ? -15.841 -6.509 31.146 1.00 86.00 93 PHE A N 1
ATOM 712 C CA . PHE A 1 93 ? -16.357 -7.528 30.238 1.00 86.00 93 PHE A CA 1
ATOM 713 C C . PHE A 1 93 ? -15.462 -8.775 30.205 1.00 86.00 93 PHE A C 1
ATOM 715 O O . PHE A 1 93 ? -15.950 -9.886 30.407 1.00 86.00 93 PHE A O 1
ATOM 722 N N . ALA A 1 94 ? -14.145 -8.599 30.073 1.00 83.94 94 ALA A N 1
ATOM 723 C CA . ALA A 1 94 ? -13.182 -9.697 30.109 1.00 83.94 94 ALA A CA 1
ATOM 724 C C . ALA A 1 94 ? -13.211 -10.452 31.451 1.00 83.94 94 ALA A C 1
ATOM 726 O O . ALA A 1 94 ? -13.197 -11.683 31.478 1.00 83.94 94 ALA A O 1
ATOM 727 N N . LYS A 1 95 ? -13.323 -9.737 32.581 1.00 84.38 95 LYS A N 1
ATOM 728 C CA . LYS A 1 95 ? -13.498 -10.358 33.906 1.00 84.38 95 LYS A CA 1
ATOM 729 C C . LYS A 1 95 ? -14.798 -11.163 33.993 1.00 84.38 95 LYS A C 1
ATOM 731 O O . LYS A 1 95 ? -14.787 -12.251 34.562 1.00 84.38 95 LYS A O 1
ATOM 736 N N . LYS A 1 96 ? -15.900 -10.669 33.420 1.00 81.88 96 LYS A N 1
ATOM 737 C CA . LYS A 1 96 ? -17.182 -11.392 33.374 1.00 81.88 96 LYS A CA 1
ATOM 738 C C . LYS A 1 96 ? -17.082 -12.659 32.519 1.00 81.88 96 LYS A C 1
ATOM 740 O O . LYS A 1 96 ? -17.530 -13.713 32.956 1.00 81.88 96 LYS A O 1
ATOM 745 N N . GLN A 1 97 ? -16.427 -12.595 31.360 1.00 80.06 97 GLN A N 1
ATOM 746 C CA . GLN A 1 97 ? -16.206 -13.780 30.527 1.00 80.06 97 GLN A CA 1
ATOM 747 C C . GLN A 1 97 ? -15.307 -14.825 31.197 1.00 80.06 97 GLN A C 1
ATOM 749 O O . GLN A 1 97 ? -15.602 -16.015 31.123 1.00 80.06 97 GLN A O 1
ATOM 754 N N . ARG A 1 98 ? -14.254 -14.407 31.912 1.00 74.94 98 ARG A N 1
ATOM 755 C CA . ARG A 1 98 ? -13.414 -15.329 32.699 1.00 74.94 98 ARG A CA 1
ATOM 756 C C . ARG A 1 98 ? -14.191 -16.024 33.816 1.00 74.94 98 ARG A C 1
ATOM 758 O O . ARG A 1 98 ? -13.992 -17.210 34.037 1.00 74.94 98 ARG A O 1
ATOM 765 N N . LYS A 1 99 ? -15.106 -15.317 34.488 1.00 71.38 99 LYS A N 1
ATOM 766 C CA . LYS A 1 99 ? -15.992 -15.934 35.489 1.00 71.38 99 LYS A CA 1
ATOM 767 C C . LYS A 1 99 ? -16.919 -16.983 34.871 1.00 71.38 99 LYS A C 1
ATOM 769 O O . LYS A 1 99 ? -17.124 -18.022 35.479 1.00 71.38 99 LYS A O 1
ATOM 774 N N . ASN A 1 100 ? -17.415 -16.743 33.659 1.00 70.44 100 ASN A N 1
ATOM 775 C CA . ASN A 1 100 ? -18.321 -17.670 32.974 1.00 70.44 100 ASN A CA 1
ATOM 776 C C . ASN A 1 100 ? -17.608 -18.860 32.303 1.00 70.44 100 ASN A C 1
ATOM 778 O O . ASN A 1 100 ? -18.244 -19.871 32.039 1.00 70.44 100 ASN A O 1
ATOM 782 N N . SER A 1 101 ? -16.308 -18.746 32.017 1.00 63.56 101 SER A N 1
ATOM 783 C CA . SER A 1 101 ? -15.481 -19.812 31.418 1.00 63.56 101 SER A CA 1
ATOM 784 C C . SER A 1 101 ? -14.658 -20.593 32.444 1.00 63.56 101 SER A C 1
ATOM 786 O O . SER A 1 101 ? -13.930 -21.518 32.084 1.00 63.56 101 SER A O 1
ATOM 788 N N . SER A 1 102 ? -14.764 -20.239 33.726 1.00 69.44 102 SER A N 1
ATOM 789 C CA . SER A 1 102 ? -14.125 -20.981 34.804 1.00 69.44 102 SER A CA 1
ATOM 790 C C . SER A 1 102 ? -14.808 -22.337 34.973 1.00 69.44 102 SER A C 1
ATOM 792 O O . SER A 1 102 ? -15.927 -22.417 35.476 1.00 69.44 102 SER A O 1
ATOM 794 N N . ILE A 1 103 ? -14.112 -23.405 34.582 1.00 69.62 103 ILE A N 1
ATOM 795 C CA . ILE A 1 103 ? -14.531 -24.785 34.849 1.00 69.62 103 ILE A CA 1
ATOM 796 C C . ILE A 1 103 ? -14.590 -24.961 36.377 1.00 69.62 103 ILE A C 1
ATOM 798 O O . ILE A 1 103 ? -13.640 -24.560 37.061 1.00 69.62 103 ILE A O 1
ATOM 802 N N . PRO A 1 104 ? -15.679 -25.514 36.942 1.00 75.88 104 PRO A N 1
ATOM 803 C CA . PRO A 1 104 ? -15.753 -25.774 38.374 1.00 75.88 104 PRO A CA 1
ATOM 804 C C . PRO A 1 104 ? -14.581 -26.661 38.814 1.00 75.88 104 PRO A C 1
ATOM 806 O O . PRO A 1 104 ? -14.202 -27.597 38.110 1.00 75.88 104 PRO A O 1
ATOM 809 N N . ALA A 1 105 ? -13.996 -26.366 39.980 1.00 69.00 105 ALA A N 1
ATOM 810 C CA . ALA A 1 105 ? -12.749 -26.990 40.441 1.00 69.00 105 ALA A CA 1
ATOM 811 C C . ALA A 1 105 ? -12.787 -28.533 40.410 1.00 69.00 105 ALA A C 1
ATOM 813 O O . ALA A 1 105 ? -11.797 -29.166 40.052 1.00 69.00 105 ALA A O 1
ATOM 814 N N . GLY A 1 106 ? -13.951 -29.132 40.688 1.00 71.88 106 GLY A N 1
ATOM 815 C CA . GLY A 1 106 ? -14.147 -30.585 40.646 1.00 71.88 106 GLY A CA 1
ATOM 816 C C . GLY A 1 106 ? -14.108 -31.215 39.245 1.00 71.88 106 GLY A C 1
ATOM 817 O O . GLY A 1 106 ? -13.795 -32.397 39.123 1.00 71.88 106 GLY A O 1
ATOM 818 N N . ASP A 1 107 ? -14.381 -30.458 38.181 1.00 74.19 107 ASP A N 1
ATOM 819 C CA . ASP A 1 107 ? -14.336 -30.966 36.802 1.00 74.19 107 ASP A CA 1
ATOM 820 C C . ASP A 1 107 ? -12.973 -30.724 36.140 1.00 74.19 107 ASP A C 1
ATOM 822 O O . ASP A 1 107 ? -12.549 -31.504 35.284 1.00 74.19 107 ASP A O 1
ATOM 826 N N . ALA A 1 108 ? -12.227 -29.716 36.600 1.00 76.12 108 ALA A N 1
ATOM 827 C CA . ALA A 1 108 ? -10.854 -29.470 36.166 1.00 76.12 108 ALA A CA 1
ATOM 828 C C . ALA A 1 108 ? -9.915 -30.644 36.512 1.00 76.12 108 ALA A C 1
ATOM 830 O O . ALA A 1 108 ? -9.089 -31.045 35.686 1.00 76.12 108 ALA A O 1
ATOM 831 N N . GLU A 1 109 ? -10.068 -31.248 37.696 1.00 78.88 109 GLU A N 1
ATOM 832 C CA . GLU A 1 109 ? -9.279 -32.425 38.085 1.00 78.88 109 GLU A CA 1
ATOM 833 C C . GLU A 1 109 ? -9.624 -33.657 37.243 1.00 78.88 109 GLU A C 1
ATOM 835 O O . GLU A 1 109 ? -8.724 -34.346 36.751 1.00 78.88 109 GLU A O 1
ATOM 840 N N . LYS A 1 110 ? -10.914 -33.896 36.975 1.00 81.44 110 LYS A N 1
ATOM 841 C CA . LYS A 1 110 ? -11.358 -34.996 36.105 1.00 81.44 110 LYS A CA 1
ATOM 842 C C . LYS A 1 110 ? -10.775 -34.855 34.699 1.00 81.44 110 LYS A C 1
ATOM 844 O O . LYS A 1 110 ? -10.190 -35.807 34.186 1.00 81.44 110 LYS A O 1
ATOM 849 N N . LEU A 1 111 ? -10.831 -33.662 34.106 1.00 81.75 111 LEU A N 1
ATOM 850 C CA . LEU A 1 111 ? -10.243 -33.400 32.788 1.00 81.75 111 LEU A CA 1
ATOM 851 C C . LEU A 1 111 ? -8.724 -33.611 32.772 1.00 81.75 111 LEU A C 1
ATOM 853 O O . LEU A 1 111 ? -8.202 -34.208 31.830 1.00 81.75 111 LEU A O 1
ATOM 857 N N . LYS A 1 112 ? -8.012 -33.209 33.832 1.00 81.50 112 LYS A N 1
ATOM 858 C CA . LYS A 1 112 ? -6.564 -33.435 33.964 1.00 81.50 112 LYS A CA 1
ATOM 859 C C . LYS A 1 112 ? -6.218 -34.926 34.015 1.00 81.50 112 LYS A C 1
ATOM 861 O O . LYS A 1 112 ? -5.256 -35.354 33.376 1.00 81.50 112 LYS A O 1
ATOM 866 N N . THR A 1 113 ? -7.012 -35.733 34.721 1.00 81.62 113 THR A N 1
ATOM 867 C CA . THR A 1 113 ? -6.810 -37.193 34.759 1.00 81.62 113 THR A CA 1
ATOM 868 C C . THR A 1 113 ? -7.096 -37.860 33.413 1.00 81.62 113 THR A C 1
ATOM 870 O O . THR A 1 113 ? -6.337 -38.736 32.997 1.00 81.62 113 THR A O 1
ATOM 873 N N . ILE A 1 114 ? -8.135 -37.423 32.694 1.00 81.06 114 ILE A N 1
ATOM 874 C CA . ILE A 1 114 ? -8.480 -37.934 31.359 1.00 81.06 114 ILE A CA 1
ATOM 875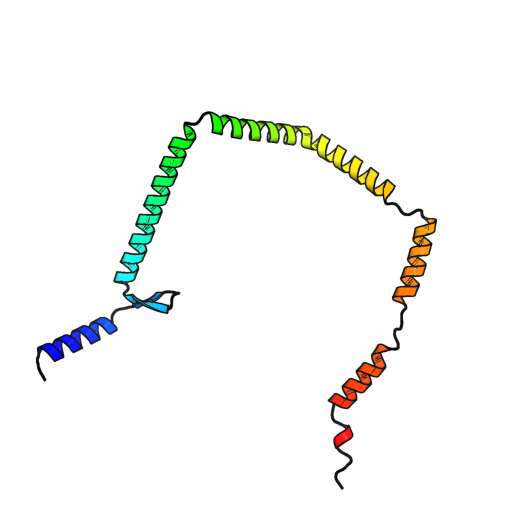 C C . ILE A 1 114 ? -7.391 -37.558 30.345 1.00 81.06 114 ILE A C 1
ATOM 877 O O . ILE A 1 114 ? -6.894 -38.431 29.636 1.00 81.06 114 ILE A O 1
ATOM 881 N N . ALA A 1 115 ? -6.942 -36.301 30.332 1.00 78.12 115 ALA A N 1
ATOM 882 C CA . ALA A 1 115 ? -5.842 -35.850 29.480 1.00 78.12 115 ALA A CA 1
ATOM 883 C C . ALA A 1 115 ? -4.546 -36.627 29.764 1.00 78.12 115 ALA A C 1
ATOM 885 O O . ALA A 1 115 ? -3.861 -37.061 28.839 1.00 78.12 115 ALA A O 1
ATOM 886 N N . GLY A 1 116 ? -4.248 -36.889 31.040 1.00 77.25 116 GLY A N 1
ATOM 887 C CA . GLY A 1 116 ? -3.111 -37.716 31.442 1.00 77.25 116 GLY A CA 1
ATOM 888 C C . GLY A 1 116 ? -3.199 -39.167 30.957 1.00 77.25 116 GLY A C 1
ATOM 889 O O . GLY A 1 116 ? -2.167 -39.763 30.659 1.00 77.25 116 GLY A O 1
ATOM 890 N N . LYS A 1 117 ? -4.405 -39.735 30.839 1.00 75.81 117 LYS A N 1
ATOM 891 C CA . LYS A 1 117 ? -4.620 -41.082 30.281 1.00 75.81 117 LYS A CA 1
ATOM 892 C C . LYS A 1 117 ? -4.494 -41.108 28.756 1.00 75.81 117 LYS A C 1
ATOM 894 O O . LYS A 1 117 ? -3.930 -42.053 28.220 1.00 75.81 117 LYS A O 1
ATOM 899 N N . VAL A 1 118 ? -4.954 -40.064 28.066 1.00 73.56 118 VAL A N 1
ATOM 900 C CA . VAL A 1 118 ? -4.842 -39.944 26.601 1.00 73.56 118 VAL A CA 1
ATOM 901 C C . VAL A 1 118 ? -3.398 -39.691 26.158 1.00 73.56 118 VAL A C 1
ATOM 903 O O . VAL A 1 118 ? -2.950 -40.272 25.176 1.00 73.56 118 VAL A O 1
ATOM 906 N N . LEU A 1 119 ? -2.641 -38.875 26.897 1.00 67.50 119 LEU A N 1
ATOM 907 C CA . LEU A 1 119 ? -1.234 -38.585 26.589 1.00 67.50 119 LEU A CA 1
ATOM 908 C C . LEU A 1 119 ? -0.292 -39.761 26.886 1.00 67.50 119 LEU A C 1
ATOM 910 O O . LEU A 1 119 ? 0.786 -39.842 26.306 1.00 67.50 119 LEU A O 1
ATOM 914 N N . ARG A 1 120 ? -0.694 -40.698 27.752 1.00 64.12 120 ARG A N 1
ATOM 915 C CA . ARG A 1 120 ? 0.045 -41.944 28.025 1.00 64.12 120 ARG A CA 1
ATOM 916 C C . ARG A 1 120 ? -0.313 -43.072 27.050 1.00 64.12 120 ARG A C 1
ATOM 918 O O . ARG A 1 120 ? -0.230 -44.244 27.412 1.00 64.12 120 ARG A O 1
ATOM 925 N N . LYS A 1 121 ? -0.719 -42.754 25.818 1.00 54.78 121 LYS A N 1
ATOM 926 C CA . LYS A 1 121 ? -0.888 -43.765 24.772 1.00 54.78 121 LYS A CA 1
ATOM 927 C C . LYS A 1 121 ? 0.485 -44.122 24.183 1.00 54.78 121 LYS A C 1
ATOM 929 O O . LYS A 1 121 ? 1.025 -43.408 23.349 1.00 54.78 121 LYS A O 1
ATOM 934 N N . GLU A 1 122 ? 1.028 -45.231 24.682 1.00 57.06 122 GLU A N 1
ATOM 935 C CA . GLU A 1 122 ? 1.985 -46.128 24.017 1.00 57.06 122 GLU A CA 1
ATOM 936 C C . GLU A 1 122 ? 3.337 -45.540 23.569 1.00 57.06 122 GLU A C 1
ATOM 938 O O . GLU A 1 122 ? 3.638 -45.406 22.385 1.00 57.06 122 GLU A O 1
ATOM 943 N N . SER A 1 123 ? 4.257 -45.377 24.518 1.00 55.69 123 SER A N 1
ATOM 944 C CA . SER A 1 123 ? 5.703 -45.239 24.273 1.00 55.69 123 SER A CA 1
ATOM 945 C C . SER A 1 123 ? 6.385 -46.521 23.735 1.00 55.69 123 SER A C 1
ATOM 947 O O . SER A 1 123 ? 7.607 -46.644 23.814 1.00 55.69 123 SER A O 1
ATOM 949 N N . GLY A 1 124 ? 5.624 -47.480 23.191 1.00 57.56 124 GLY A N 1
ATOM 950 C CA . GLY A 1 124 ? 6.112 -48.818 22.832 1.00 57.56 124 GLY A CA 1
ATOM 951 C C . GLY A 1 124 ? 5.779 -49.324 21.424 1.00 57.56 124 GLY A C 1
ATOM 952 O O . GLY A 1 124 ? 6.503 -50.181 20.933 1.00 57.56 124 GLY A O 1
ATOM 953 N N . SER A 1 125 ? 4.752 -48.813 20.730 1.00 55.66 125 SER A N 1
ATOM 954 C CA . SER A 1 125 ? 4.290 -49.439 19.469 1.00 55.66 125 SER A CA 1
ATOM 955 C C . SER A 1 125 ? 4.935 -48.878 18.187 1.00 55.66 125 SER A C 1
ATOM 957 O O . SER A 1 125 ? 4.880 -49.510 17.132 1.00 55.66 125 SER A O 1
ATOM 959 N N . GLY A 1 126 ? 5.618 -47.728 18.254 1.00 59.34 126 GLY A N 1
ATOM 960 C CA . GLY A 1 126 ? 6.246 -47.087 17.085 1.00 59.34 126 GLY A CA 1
ATOM 961 C C . GLY A 1 126 ? 7.743 -47.368 16.886 1.00 59.34 126 GLY A C 1
ATOM 962 O O . GLY A 1 126 ? 8.274 -47.172 15.795 1.00 59.34 126 GLY A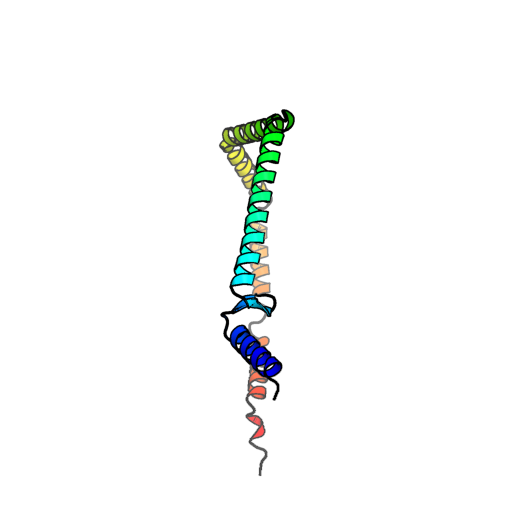 O 1
ATOM 963 N N . THR A 1 127 ? 8.465 -47.809 17.917 1.00 63.38 127 THR A N 1
ATOM 964 C CA . THR A 1 127 ? 9.938 -47.891 17.880 1.00 63.38 127 THR A CA 1
ATOM 965 C C . THR A 1 127 ? 10.454 -49.159 17.205 1.00 63.38 127 THR A C 1
ATOM 967 O O . THR A 1 127 ? 11.469 -49.108 16.504 1.00 63.38 127 THR A O 1
ATOM 970 N N . GLU A 1 128 ? 9.756 -50.286 17.344 1.00 64.25 128 GLU A N 1
ATOM 971 C CA . GLU A 1 128 ? 10.149 -51.547 16.701 1.00 64.25 128 GLU A CA 1
ATOM 972 C C . GLU A 1 128 ? 9.948 -51.517 15.184 1.00 64.25 128 GLU A C 1
ATOM 974 O O . GLU A 1 128 ? 10.823 -51.942 14.425 1.00 64.25 128 GLU A O 1
ATOM 979 N N . THR A 1 129 ? 8.851 -50.918 14.717 1.00 68.50 129 THR A N 1
ATOM 980 C CA . THR A 1 129 ? 8.555 -50.782 13.283 1.00 68.50 129 THR A CA 1
ATOM 981 C C . THR A 1 129 ? 9.569 -49.872 12.578 1.00 68.50 129 THR A C 1
ATOM 983 O O . THR A 1 129 ? 10.026 -50.181 11.471 1.00 68.50 129 THR A O 1
ATOM 986 N N . LEU A 1 130 ? 10.011 -48.797 13.243 1.00 71.25 130 LEU A N 1
ATOM 987 C CA . LEU A 1 130 ? 11.068 -47.906 12.755 1.00 71.25 130 LEU A CA 1
ATOM 988 C C . LEU A 1 130 ? 12.449 -48.584 12.743 1.00 71.25 130 LEU A C 1
ATOM 990 O O . LEU A 1 130 ? 13.183 -48.445 11.758 1.00 71.25 130 LEU A O 1
ATOM 994 N N . LYS A 1 131 ? 12.794 -49.374 13.773 1.00 74.69 131 LYS A N 1
ATOM 995 C CA . LYS A 1 131 ? 14.027 -50.187 13.789 1.00 74.69 131 LYS A CA 1
ATOM 996 C C . LYS A 1 131 ? 14.038 -51.211 12.649 1.00 74.69 131 LYS A C 1
ATOM 998 O O . LYS A 1 131 ? 15.016 -51.277 11.905 1.00 74.69 131 LYS A O 1
ATOM 1003 N N . ALA A 1 132 ? 12.936 -51.932 12.440 1.00 73.12 132 ALA A N 1
ATOM 1004 C CA . ALA A 1 132 ? 12.805 -52.911 11.359 1.00 73.12 132 ALA A CA 1
ATOM 1005 C C . ALA A 1 132 ? 12.895 -52.275 9.957 1.00 73.12 132 ALA A C 1
ATOM 1007 O O . ALA A 1 132 ? 13.409 -52.882 9.014 1.00 73.12 132 ALA A O 1
ATOM 1008 N N . ARG A 1 133 ? 12.421 -51.033 9.783 1.00 76.69 133 ARG A N 1
ATOM 1009 C CA . ARG A 1 133 ? 12.588 -50.284 8.525 1.00 76.69 133 ARG A CA 1
ATOM 1010 C C . ARG A 1 133 ? 14.049 -49.868 8.303 1.00 76.69 133 ARG A C 1
ATOM 1012 O O . ARG A 1 133 ? 14.549 -50.000 7.188 1.00 76.69 133 ARG A O 1
ATOM 1019 N N . ARG A 1 134 ? 14.748 -49.426 9.355 1.00 79.50 134 ARG A N 1
ATOM 1020 C CA . ARG A 1 134 ? 16.165 -49.024 9.288 1.00 79.50 134 ARG A CA 1
ATOM 1021 C C . ARG A 1 134 ? 17.090 -50.193 8.941 1.00 79.50 134 ARG A C 1
ATOM 1023 O O . ARG A 1 134 ? 18.002 -50.016 8.139 1.00 79.50 134 ARG A O 1
ATOM 1030 N N . ILE A 1 135 ? 16.831 -51.381 9.489 1.00 76.56 135 ILE A N 1
ATOM 1031 C CA . ILE A 1 135 ? 17.609 -52.594 9.182 1.00 76.56 135 ILE A CA 1
ATOM 1032 C C . ILE A 1 135 ? 17.469 -52.955 7.697 1.00 76.56 135 ILE A C 1
ATOM 1034 O O . ILE A 1 135 ? 18.483 -53.087 7.011 1.00 76.56 135 ILE A O 1
ATOM 1038 N N . ARG A 1 136 ? 16.239 -52.968 7.162 1.00 75.06 136 ARG A N 1
ATOM 1039 C CA . ARG A 1 136 ? 15.985 -53.208 5.728 1.00 75.06 136 ARG A CA 1
ATOM 1040 C C . ARG A 1 136 ? 16.659 -52.178 4.818 1.00 75.06 136 ARG A C 1
ATOM 1042 O O . ARG A 1 136 ? 17.226 -52.551 3.796 1.00 75.06 136 ARG A O 1
ATOM 1049 N N . ALA A 1 137 ? 16.641 -50.902 5.202 1.00 74.81 137 ALA A N 1
ATOM 1050 C CA . ALA A 1 137 ? 17.312 -49.838 4.453 1.00 74.81 137 ALA A CA 1
ATOM 1051 C C . ALA A 1 137 ? 18.848 -49.960 4.476 1.00 74.81 137 ALA A C 1
ATOM 1053 O O . ALA A 1 137 ? 19.508 -49.516 3.544 1.00 74.81 137 ALA A O 1
ATOM 1054 N N . SER A 1 138 ? 19.423 -50.582 5.512 1.00 74.94 138 SER A N 1
ATOM 1055 C CA . SER A 1 138 ? 20.878 -50.725 5.660 1.00 74.94 138 SER A CA 1
ATOM 1056 C C . SER A 1 138 ? 21.505 -51.832 4.799 1.00 74.94 138 SER A C 1
ATOM 1058 O O . SER A 1 138 ? 22.726 -51.957 4.778 1.00 74.94 138 SER A O 1
ATOM 1060 N N . GLY A 1 139 ? 20.700 -52.641 4.094 1.00 64.00 139 GLY A N 1
ATOM 1061 C CA . GLY A 1 139 ? 21.172 -53.607 3.089 1.00 64.00 139 GLY A CA 1
ATOM 1062 C C . GLY A 1 139 ? 22.043 -54.763 3.607 1.00 64.00 139 GLY A C 1
ATOM 1063 O O . GLY A 1 139 ? 22.498 -55.575 2.802 1.00 64.00 139 GLY A O 1
ATOM 1064 N N . LYS A 1 140 ? 22.256 -54.873 4.925 1.00 61.16 140 LYS A N 1
ATOM 1065 C CA . LYS A 1 140 ? 23.175 -55.845 5.545 1.00 61.16 140 LYS A CA 1
ATOM 1066 C C . LYS A 1 140 ? 22.787 -57.315 5.341 1.00 61.16 140 LYS A C 1
ATOM 1068 O O . LYS A 1 140 ? 23.664 -58.170 5.386 1.00 61.16 140 LYS A O 1
ATOM 1073 N N . ASP A 1 141 ? 21.532 -57.608 5.008 1.00 58.44 141 ASP A N 1
ATOM 1074 C CA . ASP A 1 141 ? 21.061 -58.985 4.793 1.00 58.44 141 ASP A CA 1
ATOM 1075 C C . ASP A 1 141 ? 21.403 -59.557 3.403 1.00 58.44 141 ASP A C 1
ATOM 1077 O O . ASP A 1 141 ? 21.202 -60.745 3.153 1.00 58.44 141 ASP A O 1
ATOM 1081 N N . LYS A 1 142 ? 21.940 -58.752 2.471 1.00 58.06 142 LYS A N 1
ATOM 1082 C CA . LYS A 1 142 ? 22.276 -59.229 1.114 1.00 58.06 142 LYS A CA 1
ATOM 1083 C C . LYS A 1 142 ? 23.680 -59.837 0.978 1.00 58.06 142 LYS A C 1
ATOM 1085 O O . LYS A 1 142 ? 23.995 -60.360 -0.087 1.00 58.06 142 LYS A O 1
ATOM 1090 N N . ALA A 1 143 ? 24.512 -59.804 2.022 1.00 56.50 143 ALA A N 1
ATOM 1091 C CA . ALA A 1 143 ? 25.915 -60.222 1.929 1.00 56.50 143 ALA A CA 1
ATOM 1092 C C . ALA A 1 143 ? 26.172 -61.726 2.173 1.00 56.50 143 ALA A C 1
ATOM 1094 O O . ALA A 1 143 ? 27.234 -62.210 1.800 1.00 56.50 143 ALA A O 1
ATOM 1095 N N . SER A 1 144 ? 25.231 -62.499 2.739 1.00 55.25 144 SER A N 1
ATOM 1096 C CA . SER A 1 144 ? 25.508 -63.895 3.149 1.00 55.25 144 SER A CA 1
ATOM 1097 C C . SER A 1 144 ? 25.117 -64.988 2.131 1.00 55.25 144 SER A C 1
ATOM 1099 O O . SER A 1 144 ? 25.178 -66.173 2.458 1.00 55.25 144 SER A O 1
ATOM 1101 N N . LYS A 1 145 ? 24.706 -64.634 0.903 1.00 57.59 145 LYS A N 1
ATOM 1102 C CA . LYS A 1 145 ? 24.263 -65.600 -0.133 1.00 57.59 145 LYS A CA 1
ATOM 1103 C C . LYS A 1 145 ? 25.125 -65.640 -1.402 1.00 57.59 145 LYS A C 1
ATOM 1105 O O . LYS A 1 145 ? 24.632 -66.003 -2.466 1.00 57.59 145 LYS A O 1
ATOM 1110 N N . ARG A 1 146 ? 26.412 -65.312 -1.312 1.00 47.34 146 ARG A N 1
ATOM 1111 C CA . ARG A 1 146 ? 27.379 -65.639 -2.371 1.00 47.34 146 ARG A CA 1
ATOM 1112 C C . ARG A 1 146 ? 28.391 -66.643 -1.820 1.00 47.34 146 ARG A C 1
ATOM 1114 O O . ARG A 1 146 ? 29.348 -66.252 -1.163 1.00 47.34 146 ARG A O 1
ATOM 1121 N N . LYS A 1 147 ? 28.051 -67.925 -1.999 1.00 40.66 147 LYS A N 1
ATOM 1122 C CA . LYS A 1 147 ? 29.011 -69.032 -2.087 1.00 40.66 147 LYS A CA 1
ATOM 1123 C C . LYS A 1 147 ? 29.785 -68.902 -3.392 1.00 40.66 147 LYS A C 1
ATOM 1125 O O . LYS A 1 147 ? 29.164 -68.402 -4.359 1.00 40.66 147 LYS A O 1
#

Sequence (147 aa):
MSALRLAAKQIQRQATLQPRLSLPAGRTISLEEGRRLAKLVNDEEERIQTGATQLLDEALGSSVQLESDVSKRIILLRQKQNHAANITAALKFAKKQRKNSSIPAGDAEKLKTIAGKVLRKESGSGTETLKARRIRASGKDKASKRK

Radius of gyration: 39.71 Å; Cα contacts (8 Å, |Δi|>4): 24; chains: 1; bounding box: 52×92×94 Å

Secondary structure (DSSP, 8-state):
--HHHHHHHHHHHHHHHS-EEE-TTS-EEEHHHHHHHHHHHHHHHHHHHHHHHHHHHHHTT-HHHHHHHHHHHHHHHHHHHTHHHHHHHHHHHHHHHHHHH---HHHHHHHHHHHHHHHTS-TTSSHHHHHHHHHHHT-GGGSS---

pLDDT: mean 75.4, std 11.64, range [40.66, 91.75]

Solvent-accessible surface area (backbone atoms only — not comparable to full-atom values): 8687 Å² total; per-residue (Å²): 135,59,70,69,62,52,51,52,51,51,53,52,52,52,64,68,68,50,68,65,44,78,44,96,87,75,48,74,41,45,53,69,56,50,53,52,53,54,48,53,52,50,57,48,51,53,49,50,52,55,52,50,51,51,55,49,59,59,52,75,71,40,70,70,57,54,52,54,52,52,51,53,49,51,53,51,51,52,51,60,73,39,41,67,60,50,50,53,50,50,52,52,50,52,53,51,51,51,63,74,66,56,69,56,72,77,55,50,54,53,52,52,54,50,52,54,56,64,72,63,66,62,102,66,76,64,61,60,60,51,50,57,49,51,54,65,73,63,54,71,84,72,71,85,80,75,130

Organism: NCBI:txid59799

Mean predicted aligned error: 21.88 Å